Protein AF-A0A950TV71-F1 (afdb_monomer_lite)

Structure (mmCIF, N/CA/C/O backbone):
data_AF-A0A950TV71-F1
#
_entry.id   AF-A0A950TV71-F1
#
loop_
_atom_site.group_PDB
_atom_site.id
_atom_site.type_symbol
_atom_site.label_atom_id
_atom_site.label_alt_id
_atom_site.label_comp_id
_atom_site.label_asym_id
_atom_site.label_entity_id
_atom_site.label_seq_id
_atom_site.pdbx_PDB_ins_code
_atom_site.Cartn_x
_atom_site.Cartn_y
_atom_site.Cartn_z
_atom_site.occupancy
_atom_site.B_iso_or_equiv
_atom_site.auth_seq_id
_atom_site.auth_comp_id
_atom_site.auth_asym_id
_atom_site.auth_atom_id
_atom_site.pdbx_PDB_model_num
ATOM 1 N N . MET A 1 1 ? -90.155 -20.311 21.992 1.00 34.19 1 MET A N 1
ATOM 2 C CA . MET A 1 1 ? -89.342 -21.529 22.179 1.00 34.19 1 MET A CA 1
ATOM 3 C C . MET A 1 1 ? -87.885 -21.151 21.918 1.00 34.19 1 MET A C 1
ATOM 5 O O . MET A 1 1 ? -87.611 -20.737 20.806 1.00 34.19 1 MET A O 1
ATOM 9 N N . PHE A 1 2 ? -87.063 -21.194 22.983 1.00 33.09 2 PHE A N 1
ATOM 10 C CA . PHE A 1 2 ? -85.599 -20.974 23.144 1.00 33.09 2 PHE A CA 1
ATOM 11 C C . PHE A 1 2 ? -84.969 -19.694 22.545 1.00 33.09 2 PHE A C 1
ATOM 13 O O . PHE A 1 2 ? -84.910 -19.543 21.336 1.00 33.09 2 PHE A O 1
ATOM 20 N N . LEU A 1 3 ? -84.673 -18.640 23.325 1.00 32.56 3 LEU A N 1
ATOM 21 C CA . LEU A 1 3 ? -83.672 -18.403 24.402 1.00 32.56 3 LEU A CA 1
ATOM 22 C C . LEU A 1 3 ? -82.300 -17.931 23.861 1.00 32.56 3 LEU A C 1
ATOM 24 O O . LEU A 1 3 ? -81.635 -18.621 23.099 1.00 32.56 3 LEU A O 1
ATOM 28 N N . ILE A 1 4 ? -81.912 -16.735 24.316 1.00 48.44 4 ILE A N 1
ATOM 29 C CA . ILE A 1 4 ? -80.620 -16.048 24.159 1.00 48.44 4 ILE A CA 1
ATOM 30 C C . ILE A 1 4 ? -79.476 -16.904 24.726 1.00 48.44 4 ILE A C 1
ATOM 32 O O . ILE A 1 4 ? -79.616 -17.432 25.827 1.00 48.44 4 ILE A O 1
ATOM 36 N N . MET A 1 5 ? -78.306 -16.935 24.070 1.00 33.81 5 MET A N 1
ATOM 37 C CA . MET A 1 5 ? -77.047 -17.192 24.782 1.00 33.81 5 MET A CA 1
ATOM 38 C C . MET A 1 5 ? -75.841 -16.505 24.127 1.00 33.81 5 MET A C 1
ATOM 40 O O . MET A 1 5 ? -75.472 -16.759 22.984 1.00 33.81 5 MET A O 1
ATOM 44 N N . GLN A 1 6 ? -75.246 -15.609 24.907 1.00 52.09 6 GLN A N 1
ATOM 45 C CA . GLN A 1 6 ? -73.983 -14.913 24.702 1.00 52.09 6 GLN A CA 1
ATOM 46 C C . GLN A 1 6 ? -72.820 -15.919 24.814 1.00 52.09 6 GLN A C 1
ATOM 48 O O . GLN A 1 6 ? -72.758 -16.674 25.783 1.00 52.09 6 GLN A O 1
ATOM 53 N N . GLN A 1 7 ? -71.880 -15.923 23.865 1.00 48.41 7 GLN A N 1
ATOM 54 C CA . GLN A 1 7 ? -70.596 -16.625 23.999 1.00 48.41 7 GLN A CA 1
ATOM 55 C C . GLN A 1 7 ? -69.469 -15.602 23.871 1.00 48.41 7 GLN A C 1
ATOM 57 O O . GLN A 1 7 ? -69.085 -15.185 22.782 1.00 48.41 7 GLN A O 1
ATOM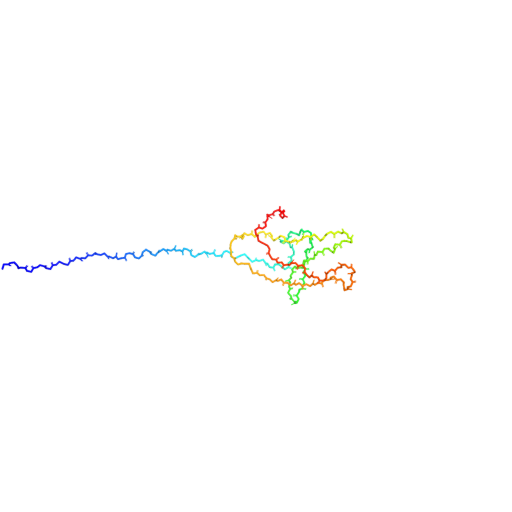 62 N N . VAL A 1 8 ? -68.974 -15.158 25.025 1.00 59.12 8 VAL A N 1
ATOM 63 C CA . VAL A 1 8 ? -67.711 -14.431 25.140 1.00 59.12 8 VAL A CA 1
ATOM 64 C C . VAL A 1 8 ? -66.611 -15.485 25.050 1.00 59.12 8 VAL A C 1
ATOM 66 O O . VAL A 1 8 ? -66.461 -16.267 25.983 1.00 59.12 8 VAL A O 1
ATOM 69 N N . SER A 1 9 ? -65.846 -15.523 23.957 1.00 54.31 9 SER A N 1
ATOM 70 C CA . SER A 1 9 ? -64.645 -16.361 23.885 1.00 54.31 9 SER A CA 1
ATOM 71 C C . SER A 1 9 ? -63.418 -15.470 23.764 1.00 54.31 9 SER A C 1
ATOM 73 O O . SER A 1 9 ? -63.192 -14.793 22.763 1.00 54.31 9 SER A O 1
ATOM 75 N N . ARG A 1 10 ? -62.689 -15.416 24.878 1.00 59.62 10 ARG A N 1
ATOM 76 C CA . ARG A 1 10 ? -61.333 -14.882 25.014 1.00 59.62 10 ARG A CA 1
ATOM 77 C C . ARG A 1 10 ? -60.371 -15.772 24.202 1.00 59.62 10 ARG A C 1
ATOM 79 O O . ARG A 1 10 ? -60.749 -16.868 23.814 1.00 59.62 10 ARG A O 1
ATOM 86 N N . TYR A 1 11 ? -59.125 -15.320 24.037 1.00 46.25 11 TYR A N 1
ATOM 87 C CA . TYR A 1 11 ? -57.988 -15.991 23.368 1.00 46.25 11 TYR A CA 1
ATOM 88 C C . TYR A 1 11 ? -57.959 -15.780 21.835 1.00 46.25 11 TYR A C 1
ATOM 90 O O . TYR A 1 11 ? -58.923 -16.057 21.145 1.00 46.25 11 TYR A O 1
ATOM 98 N N . ALA A 1 12 ? -56.897 -15.259 21.219 1.00 47.72 12 ALA A N 1
ATOM 99 C CA . ALA A 1 12 ? -55.492 -15.366 21.587 1.00 47.72 12 ALA A CA 1
ATOM 100 C C . ALA A 1 12 ? -54.724 -14.057 21.333 1.00 47.72 12 ALA A C 1
ATOM 102 O O . ALA A 1 12 ? -54.847 -13.439 20.277 1.00 47.72 12 ALA A O 1
ATOM 103 N N . LEU A 1 13 ? -53.897 -13.673 22.313 1.00 44.38 13 LEU A N 1
ATOM 104 C CA . LEU A 1 13 ? -52.766 -12.771 22.110 1.00 44.38 13 LEU A CA 1
ATOM 105 C C . LEU A 1 13 ? -51.948 -13.288 20.918 1.00 44.38 13 LEU A C 1
ATOM 107 O O . LEU A 1 13 ? -51.403 -14.391 20.975 1.00 44.38 13 LEU A O 1
ATOM 111 N N . LEU A 1 14 ? -51.841 -12.485 19.863 1.00 46.69 14 LEU A N 1
ATOM 112 C CA . LEU A 1 14 ? -50.854 -12.701 18.815 1.00 46.69 14 LEU A CA 1
ATOM 113 C C . LEU A 1 14 ? -49.482 -12.368 19.419 1.00 46.69 14 LEU A C 1
ATOM 115 O O . LEU A 1 14 ? -49.128 -11.201 19.580 1.00 46.69 14 LEU A O 1
ATOM 119 N N . ALA A 1 15 ? -48.732 -13.393 19.820 1.00 53.69 15 ALA A N 1
ATOM 120 C CA . ALA A 1 15 ? -47.329 -13.234 20.167 1.00 53.69 15 ALA A CA 1
ATOM 121 C C . ALA A 1 15 ? -46.570 -12.859 18.887 1.00 53.69 15 ALA A C 1
ATOM 123 O O . ALA A 1 15 ? -46.366 -13.692 18.004 1.00 53.69 15 ALA A O 1
ATOM 124 N N . ILE A 1 16 ? -46.195 -11.585 18.766 1.00 59.81 16 ILE A N 1
ATOM 125 C CA . ILE A 1 16 ? -45.284 -11.114 17.724 1.00 59.81 16 ILE A CA 1
ATOM 126 C C . ILE A 1 16 ? -43.921 -11.725 18.050 1.00 59.81 16 ILE A C 1
ATOM 128 O O . ILE A 1 16 ? -43.204 -11.244 18.925 1.00 59.81 16 ILE A O 1
ATOM 132 N N . LEU A 1 17 ? -43.585 -12.826 17.378 1.00 55.09 17 LEU A N 1
ATOM 133 C CA . LEU A 1 17 ? -42.243 -13.391 17.391 1.00 55.09 17 LEU A CA 1
ATOM 134 C C . LEU A 1 17 ? -41.350 -12.434 16.595 1.00 55.09 17 LEU A C 1
ATOM 136 O O . LEU A 1 17 ? -41.204 -12.557 15.381 1.00 55.09 17 LEU A O 1
ATOM 140 N N . THR A 1 18 ? -40.801 -11.425 17.269 1.00 58.59 18 THR A N 1
ATOM 141 C CA . THR A 1 18 ? -39.743 -10.591 16.705 1.00 58.59 18 THR A CA 1
ATOM 142 C C . THR A 1 18 ? -38.534 -11.485 16.479 1.00 58.59 18 THR A C 1
ATOM 144 O O . THR A 1 18 ? -37.816 -11.823 17.421 1.00 58.59 18 THR A O 1
ATOM 147 N N . TRP A 1 19 ? -38.321 -11.896 15.230 1.00 57.62 19 TRP A N 1
ATOM 148 C CA . TRP A 1 19 ? -37.037 -12.425 14.798 1.00 57.62 19 TRP A CA 1
ATOM 149 C C . TRP A 1 19 ? -36.003 -11.326 15.038 1.00 57.62 19 TRP A C 1
ATOM 151 O O . TRP A 1 19 ? -35.914 -10.357 14.286 1.00 57.62 19 TRP A O 1
ATOM 161 N N . ALA A 1 20 ? -35.249 -11.456 16.125 1.00 57.22 20 ALA A N 1
ATOM 162 C CA . ALA A 1 20 ? -34.022 -10.713 16.315 1.00 57.22 20 ALA A CA 1
ATOM 163 C C . ALA A 1 20 ? -33.020 -11.231 15.275 1.00 57.22 20 ALA A C 1
ATOM 165 O O . ALA A 1 20 ? -32.195 -12.095 15.562 1.00 57.22 20 ALA A O 1
ATOM 166 N N . PHE A 1 21 ? -33.126 -10.746 14.036 1.00 62.22 21 PHE A N 1
ATOM 167 C CA . PHE A 1 21 ? -31.993 -10.761 13.125 1.00 62.22 21 PHE A CA 1
ATOM 168 C C . PHE A 1 21 ? -30.930 -9.887 13.785 1.00 62.22 21 PHE A C 1
ATOM 170 O O . PHE A 1 21 ? -31.035 -8.661 13.777 1.00 62.22 21 PHE A O 1
ATOM 177 N N . GLY A 1 22 ? -29.959 -10.525 14.441 1.00 58.91 22 GLY A N 1
ATOM 178 C CA . GLY A 1 22 ? -28.771 -9.840 14.923 1.00 58.91 22 GLY A CA 1
ATOM 179 C C . GLY A 1 22 ? -28.152 -9.114 13.738 1.00 58.91 22 GLY A C 1
ATOM 180 O O . GLY A 1 22 ? -27.753 -9.753 12.765 1.00 58.91 22 GLY A O 1
ATOM 181 N N . LEU A 1 23 ? -28.149 -7.782 13.786 1.00 63.50 23 LEU A N 1
ATOM 182 C CA . LEU A 1 23 ? -27.430 -6.982 12.805 1.00 63.50 23 LEU A CA 1
ATOM 183 C C . LEU A 1 23 ? -25.971 -7.454 12.824 1.00 63.50 23 LEU A C 1
ATOM 185 O O . LEU A 1 23 ? -25.414 -7.592 13.918 1.00 63.50 23 LEU A O 1
ATOM 189 N N . PRO A 1 24 ? -25.349 -7.724 11.665 1.00 63.00 24 PRO A N 1
ATOM 190 C CA . PRO A 1 24 ? -23.938 -8.056 11.641 1.00 63.00 24 PRO A CA 1
ATOM 191 C C . PRO A 1 24 ? -23.168 -6.879 12.244 1.00 63.00 24 PRO A C 1
ATOM 193 O O . PRO A 1 24 ? -23.152 -5.778 11.697 1.00 63.00 24 PRO A O 1
ATOM 196 N N . THR A 1 25 ? -22.549 -7.095 13.402 1.00 64.12 25 THR A N 1
ATOM 197 C CA . THR A 1 25 ? -21.534 -6.191 13.937 1.00 64.12 25 THR A CA 1
ATOM 198 C C . THR A 1 25 ? -20.328 -6.273 13.015 1.00 64.12 25 THR A C 1
ATOM 200 O O . THR A 1 25 ? -19.579 -7.248 13.060 1.00 64.12 25 THR A O 1
ATOM 203 N N . ALA A 1 26 ? -20.167 -5.272 12.150 1.00 68.06 26 ALA A N 1
ATOM 204 C CA . ALA A 1 26 ? -18.967 -5.121 11.345 1.00 68.06 26 ALA A CA 1
ATOM 205 C C . ALA A 1 26 ? -17.774 -4.886 12.283 1.00 68.06 26 ALA A C 1
ATOM 207 O O . ALA A 1 26 ? -17.747 -3.907 13.030 1.00 68.06 26 ALA A O 1
ATOM 208 N N . ASN A 1 27 ? -16.806 -5.802 12.272 1.00 81.00 27 ASN A N 1
ATOM 209 C CA . ASN A 1 27 ? -15.542 -5.613 12.971 1.00 81.00 27 ASN A CA 1
ATOM 210 C C . ASN A 1 27 ? -14.656 -4.722 12.091 1.00 81.00 27 ASN A C 1
ATOM 212 O O . ASN A 1 27 ? -14.140 -5.170 11.069 1.00 81.00 27 ASN A O 1
ATOM 216 N N . ALA A 1 28 ? -14.566 -3.436 12.432 1.00 87.38 28 ALA A N 1
ATOM 217 C CA . ALA A 1 28 ? -13.749 -2.490 11.687 1.00 87.38 28 ALA A CA 1
ATOM 218 C C . ALA A 1 28 ? -12.279 -2.641 12.099 1.00 87.38 28 ALA A C 1
ATOM 220 O O . ALA A 1 28 ? -11.920 -2.383 13.248 1.00 87.38 28 ALA A O 1
ATOM 221 N N . GLN A 1 29 ? -11.431 -3.040 11.151 1.00 93.31 29 GLN A N 1
ATOM 222 C CA . GLN A 1 29 ? -9.981 -3.015 11.309 1.00 93.31 29 GLN A CA 1
ATOM 223 C C . GLN A 1 29 ? -9.414 -1.790 10.591 1.00 93.31 29 GLN A C 1
ATOM 225 O O . GLN A 1 29 ? -9.604 -1.631 9.385 1.00 93.31 29 GLN A O 1
ATOM 230 N N . THR A 1 30 ? -8.702 -0.943 11.332 1.00 94.38 30 THR A N 1
ATOM 231 C CA . THR A 1 30 ? -8.038 0.249 10.792 1.00 94.38 30 THR A CA 1
ATOM 232 C C . THR A 1 30 ? -6.532 0.039 10.789 1.00 94.38 30 THR A C 1
ATOM 234 O O . THR A 1 30 ? -5.963 -0.412 11.782 1.00 94.38 30 THR A O 1
ATOM 237 N N . PHE A 1 31 ? -5.892 0.404 9.682 1.00 94.31 31 PHE A N 1
ATOM 238 C CA . PHE A 1 31 ? -4.446 0.340 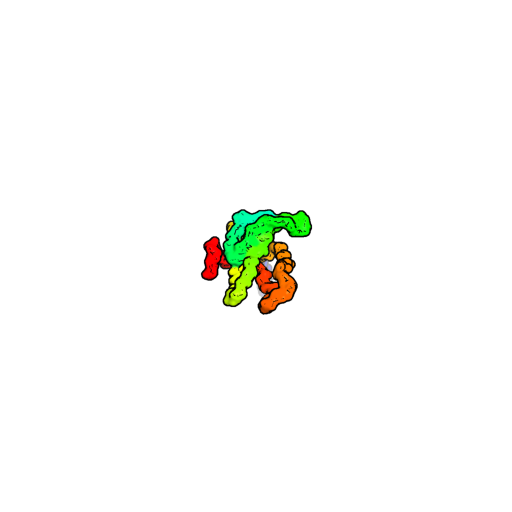9.508 1.00 94.31 31 PHE A CA 1
ATOM 239 C C . PHE A 1 31 ? -3.939 1.729 9.125 1.00 94.31 31 PHE A C 1
ATOM 241 O O . PHE A 1 31 ? -4.387 2.291 8.127 1.00 94.31 31 PHE A O 1
ATOM 248 N N . ASP A 1 32 ? -3.001 2.277 9.897 1.00 92.94 32 ASP A N 1
ATOM 249 C CA . ASP A 1 32 ? -2.547 3.662 9.715 1.00 92.94 32 ASP A CA 1
ATOM 250 C C . ASP A 1 32 ? -1.765 3.879 8.410 1.00 92.94 32 ASP A C 1
ATOM 252 O O . ASP A 1 32 ? -1.726 4.996 7.897 1.00 92.94 32 ASP A O 1
ATOM 256 N N . LEU A 1 33 ? -1.111 2.831 7.883 1.00 94.69 33 LEU A N 1
ATOM 257 C CA . LEU A 1 33 ? -0.280 2.864 6.664 1.00 94.69 33 LEU A CA 1
ATOM 258 C C . LEU A 1 33 ? 0.690 4.065 6.613 1.00 94.69 33 LEU A C 1
ATOM 260 O O . LEU A 1 33 ? 0.987 4.615 5.550 1.00 94.69 33 LEU A O 1
ATOM 264 N N . SER A 1 34 ? 1.191 4.473 7.781 1.00 95.12 34 SER A N 1
ATOM 265 C CA . SER A 1 34 ? 2.138 5.582 7.918 1.00 95.12 34 SER A CA 1
ATOM 266 C C . SER A 1 34 ? 3.596 5.151 7.706 1.00 95.12 34 SER A C 1
ATOM 268 O O . SER A 1 34 ? 4.462 5.985 7.435 1.00 95.12 34 SER A O 1
ATOM 270 N N . ASP A 1 35 ? 3.848 3.841 7.770 1.00 95.25 35 ASP A N 1
ATOM 271 C CA . ASP A 1 35 ? 5.107 3.173 7.467 1.00 95.25 35 ASP A CA 1
ATOM 272 C C . ASP A 1 35 ? 4.852 1.777 6.861 1.00 95.25 35 ASP A C 1
ATOM 274 O O . ASP A 1 35 ? 3.711 1.337 6.723 1.00 95.25 35 ASP A O 1
ATOM 278 N N . ALA A 1 36 ? 5.919 1.096 6.436 1.00 95.75 36 ALA A N 1
ATOM 279 C CA . ALA A 1 36 ? 5.830 -0.156 5.683 1.00 95.75 36 ALA A CA 1
ATOM 280 C C . ALA A 1 36 ? 5.908 -1.434 6.546 1.00 95.75 36 ALA A C 1
ATOM 282 O O . ALA A 1 36 ? 5.995 -2.526 5.988 1.00 95.75 36 ALA A O 1
ATOM 283 N N . THR A 1 37 ? 5.901 -1.337 7.879 1.00 94.94 37 THR A N 1
ATOM 284 C CA . THR A 1 37 ? 6.193 -2.468 8.786 1.00 94.94 37 THR A CA 1
ATOM 285 C C . THR A 1 37 ? 5.160 -3.593 8.694 1.00 94.94 37 THR A C 1
ATOM 287 O O . THR A 1 37 ? 5.499 -4.777 8.818 1.00 94.94 37 THR A O 1
ATOM 290 N N . ASP A 1 38 ? 3.904 -3.244 8.421 1.00 94.31 38 ASP A N 1
ATOM 291 C CA . ASP A 1 38 ? 2.803 -4.206 8.315 1.00 94.31 38 ASP A CA 1
ATOM 292 C C . ASP A 1 38 ? 2.636 -4.800 6.916 1.00 94.31 38 ASP A C 1
ATOM 294 O O . ASP A 1 38 ? 1.786 -5.667 6.705 1.00 94.31 38 ASP A O 1
ATOM 298 N N . LEU A 1 39 ? 3.488 -4.397 5.971 1.00 96.12 39 LEU A N 1
ATOM 299 C CA . LEU A 1 39 ? 3.422 -4.826 4.584 1.00 96.12 39 LEU A CA 1
ATOM 300 C C . LEU A 1 39 ? 4.491 -5.871 4.261 1.00 96.12 39 LEU A C 1
ATOM 302 O O . LEU A 1 39 ? 5.659 -5.738 4.620 1.00 96.12 39 LEU A O 1
ATOM 306 N N . VAL A 1 40 ? 4.093 -6.897 3.512 1.00 95.81 40 VAL A N 1
ATOM 307 C CA . VAL A 1 40 ? 5.001 -7.876 2.907 1.00 95.81 40 VAL A CA 1
ATOM 308 C C . VAL A 1 40 ? 5.040 -7.622 1.398 1.00 95.81 40 VAL A C 1
ATOM 310 O O . VAL A 1 40 ? 4.076 -7.945 0.699 1.00 95.81 40 VAL A O 1
ATOM 313 N N . PRO A 1 41 ? 6.107 -6.998 0.873 1.00 95.00 41 PRO A N 1
ATOM 314 C CA . PRO A 1 41 ? 6.194 -6.667 -0.542 1.00 95.00 41 PRO A CA 1
ATOM 315 C C . PRO A 1 41 ? 6.540 -7.893 -1.402 1.00 95.00 41 PRO A C 1
ATOM 317 O O . PRO A 1 41 ? 7.475 -8.634 -1.105 1.00 95.00 41 PRO A O 1
ATOM 320 N N . VAL A 1 42 ? 5.834 -8.057 -2.523 1.00 93.56 42 VAL A N 1
ATOM 321 C CA . VAL A 1 42 ? 6.094 -9.070 -3.556 1.00 93.56 42 VAL A CA 1
ATOM 322 C C . VAL A 1 42 ? 6.277 -8.372 -4.901 1.00 93.56 42 VAL A C 1
ATOM 324 O O . VAL A 1 42 ? 5.352 -7.747 -5.415 1.00 93.56 42 VAL A O 1
ATOM 327 N N . ASN A 1 43 ? 7.478 -8.472 -5.483 1.00 91.56 43 ASN A N 1
ATOM 328 C CA . ASN A 1 43 ? 7.882 -7.779 -6.724 1.00 91.56 43 ASN A CA 1
ATOM 329 C C . ASN A 1 43 ? 7.705 -6.243 -6.698 1.00 91.56 43 ASN A C 1
ATOM 331 O O . ASN A 1 43 ? 7.660 -5.603 -7.748 1.00 91.56 43 ASN A O 1
ATOM 335 N N . VAL A 1 44 ? 7.621 -5.649 -5.506 1.00 93.12 44 VAL A N 1
ATOM 336 C CA . VAL A 1 44 ? 7.535 -4.202 -5.276 1.00 93.12 44 VAL A CA 1
ATOM 337 C C . VAL A 1 44 ? 8.475 -3.797 -4.144 1.00 93.12 44 VAL A C 1
ATOM 339 O O . VAL A 1 44 ? 8.993 -4.640 -3.415 1.00 93.12 44 VAL A O 1
ATOM 342 N N . LYS A 1 45 ? 8.682 -2.496 -3.975 1.00 94.69 45 LYS A N 1
ATOM 343 C CA . LYS A 1 45 ? 9.337 -1.884 -2.818 1.00 94.69 45 LYS A CA 1
ATOM 344 C C . LYS A 1 45 ? 8.303 -1.053 -2.075 1.00 94.69 45 LYS A C 1
ATOM 346 O O . LYS A 1 45 ? 7.576 -0.292 -2.711 1.00 94.69 45 LYS A O 1
ATOM 351 N N . ALA A 1 46 ? 8.264 -1.197 -0.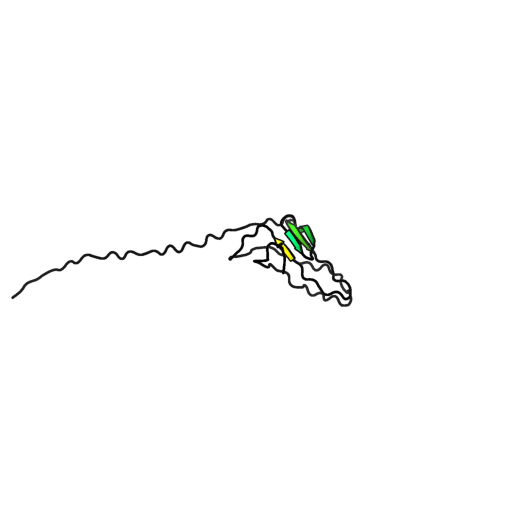754 1.00 96.56 46 ALA A N 1
ATOM 352 C CA . ALA A 1 46 ? 7.400 -0.436 0.137 1.00 96.56 46 ALA A CA 1
ATOM 353 C C . ALA A 1 46 ? 8.264 0.389 1.094 1.00 96.56 46 ALA A C 1
ATOM 355 O O . ALA A 1 46 ? 9.130 -0.158 1.775 1.00 96.56 46 ALA A O 1
ATOM 356 N N . THR A 1 47 ? 8.051 1.702 1.133 1.00 97.00 47 THR A N 1
ATOM 357 C CA . THR A 1 47 ? 8.814 2.619 1.992 1.00 97.00 47 THR A CA 1
ATOM 358 C C . THR A 1 47 ? 7.902 3.679 2.589 1.00 97.00 47 THR A C 1
ATOM 360 O O . THR A 1 47 ? 7.008 4.166 1.898 1.00 97.00 47 THR A O 1
ATOM 363 N N . ALA A 1 48 ? 8.154 4.083 3.835 1.00 97.31 48 ALA A N 1
ATOM 364 C CA . ALA A 1 48 ? 7.487 5.240 4.429 1.00 97.31 48 ALA A CA 1
ATOM 365 C C . ALA A 1 48 ? 7.784 6.508 3.609 1.00 97.31 48 ALA A C 1
ATOM 367 O O . ALA A 1 48 ? 8.913 6.723 3.164 1.00 97.31 48 ALA A O 1
ATO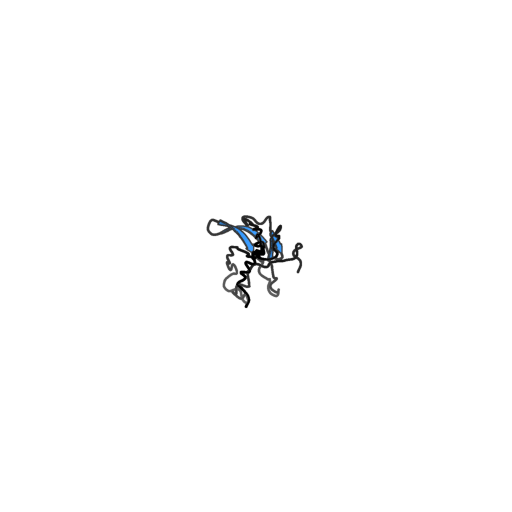M 368 N N . ALA A 1 49 ? 6.767 7.334 3.397 1.00 95.94 49 ALA A N 1
ATOM 369 C CA . ALA A 1 49 ? 6.845 8.559 2.620 1.00 95.94 49 ALA A CA 1
ATOM 370 C C . ALA A 1 49 ? 5.843 9.599 3.134 1.00 95.94 49 ALA A C 1
ATOM 372 O O . ALA A 1 49 ? 4.955 9.309 3.936 1.00 95.94 49 ALA A O 1
ATOM 373 N N . GLU A 1 50 ? 5.969 10.821 2.627 1.00 96.06 50 GLU A N 1
ATOM 374 C CA . GLU A 1 50 ? 4.986 11.878 2.828 1.00 96.06 50 GLU A CA 1
ATOM 375 C C . GLU A 1 50 ? 4.357 12.246 1.481 1.00 96.06 50 GLU A C 1
ATOM 377 O O . GLU A 1 50 ? 5.053 12.523 0.501 1.00 96.06 50 GLU A O 1
ATOM 382 N N . TYR A 1 51 ? 3.028 12.240 1.418 1.00 94.06 51 TYR A N 1
ATOM 383 C CA . TYR A 1 51 ? 2.265 12.606 0.234 1.00 94.06 51 TYR A CA 1
ATOM 384 C C . TYR A 1 51 ? 1.261 13.702 0.584 1.00 94.06 51 TYR A C 1
ATOM 386 O O . TYR A 1 51 ? 0.336 13.494 1.366 1.00 94.06 51 TYR A O 1
ATOM 394 N N . LYS A 1 52 ? 1.448 14.891 -0.007 1.00 94.31 52 LYS A N 1
ATOM 395 C CA . LYS A 1 52 ? 0.612 16.083 0.232 1.00 94.31 52 LYS A CA 1
ATOM 396 C C . LYS A 1 52 ? 0.429 16.414 1.728 1.00 94.31 52 LYS A C 1
ATOM 398 O O . LYS A 1 52 ? -0.679 16.719 2.155 1.00 94.31 52 LYS A O 1
ATOM 403 N N . GLY A 1 53 ? 1.501 16.342 2.520 1.00 95.69 53 GLY A N 1
ATOM 404 C CA . GLY A 1 53 ? 1.452 16.660 3.953 1.00 95.69 53 GLY A CA 1
ATOM 405 C C . GLY A 1 53 ? 0.971 15.519 4.856 1.00 95.69 53 GLY A C 1
ATOM 406 O O . GLY A 1 53 ? 0.799 15.728 6.054 1.00 95.69 53 GLY A O 1
ATOM 407 N N . ARG A 1 54 ? 0.703 14.325 4.307 1.00 95.06 54 ARG A N 1
ATOM 408 C CA . ARG A 1 54 ? 0.241 13.149 5.061 1.00 95.06 54 ARG A CA 1
ATOM 409 C C . ARG A 1 54 ? 1.263 12.025 4.980 1.00 95.06 54 ARG A C 1
ATOM 411 O O . ARG A 1 54 ? 1.813 11.774 3.908 1.00 95.06 54 ARG A O 1
ATOM 418 N N . LYS A 1 55 ? 1.494 11.331 6.096 1.00 96.94 55 LYS A N 1
ATOM 419 C CA . LYS A 1 55 ? 2.291 10.097 6.103 1.00 96.94 55 LYS A CA 1
ATOM 420 C C . LYS A 1 55 ? 1.578 9.023 5.282 1.00 96.94 55 LYS A C 1
ATOM 422 O O . LYS A 1 55 ? 0.358 8.915 5.355 1.00 96.94 55 LYS A O 1
ATOM 427 N N . ALA A 1 56 ? 2.337 8.267 4.502 1.00 96.56 56 ALA A N 1
ATOM 428 C CA . ALA A 1 56 ? 1.829 7.217 3.632 1.00 96.56 56 ALA A CA 1
ATOM 429 C C . ALA A 1 56 ? 2.920 6.179 3.344 1.00 96.56 56 ALA A C 1
ATOM 431 O O . ALA A 1 56 ? 4.110 6.429 3.551 1.00 96.56 56 ALA A O 1
ATOM 432 N N . VAL A 1 57 ? 2.534 5.047 2.758 1.00 97.12 57 VAL A N 1
ATOM 433 C CA . VAL A 1 57 ? 3.483 4.119 2.138 1.00 97.12 57 VAL A CA 1
ATOM 434 C C . VAL A 1 57 ? 3.594 4.396 0.643 1.00 97.12 57 VAL A C 1
ATOM 436 O O . VAL A 1 57 ? 2.610 4.366 -0.094 1.00 97.12 57 VAL A O 1
ATOM 439 N N . LEU A 1 58 ? 4.821 4.609 0.173 1.00 95.50 58 LEU A N 1
ATOM 440 C CA . LEU A 1 58 ? 5.148 4.623 -1.245 1.00 95.50 58 LEU A CA 1
ATOM 441 C C . LEU A 1 58 ? 5.422 3.194 -1.724 1.00 95.50 58 LEU A C 1
ATOM 443 O O . LEU A 1 58 ? 6.372 2.554 -1.270 1.00 95.50 58 LEU A O 1
ATOM 447 N N . ILE A 1 59 ? 4.614 2.730 -2.678 1.00 94.12 59 ILE A N 1
ATOM 448 C CA . ILE A 1 59 ? 4.826 1.471 -3.396 1.00 94.12 59 ILE A CA 1
ATOM 449 C C . ILE A 1 59 ? 5.429 1.770 -4.768 1.00 94.12 59 ILE A C 1
ATOM 451 O O . ILE A 1 59 ? 4.885 2.562 -5.537 1.00 94.12 59 ILE A O 1
ATOM 455 N N . THR A 1 60 ? 6.552 1.127 -5.087 1.00 91.50 60 THR A N 1
ATOM 456 C CA . THR A 1 60 ? 7.195 1.223 -6.407 1.00 91.50 60 THR A CA 1
ATOM 457 C C . THR A 1 60 ? 7.529 -0.156 -6.953 1.00 91.50 60 THR A C 1
ATOM 459 O O . THR A 1 60 ? 7.839 -1.072 -6.197 1.00 91.50 60 THR A O 1
ATOM 462 N N . SER A 1 61 ? 7.477 -0.311 -8.272 1.00 84.94 61 SER A N 1
ATOM 463 C CA . SER A 1 61 ? 7.990 -1.484 -8.976 1.00 84.94 61 SER A CA 1
ATOM 464 C C . SER A 1 61 ? 9.206 -1.093 -9.805 1.00 84.94 61 SER A C 1
ATOM 466 O O . SER A 1 61 ? 9.336 0.049 -10.258 1.00 84.94 61 SER A O 1
ATOM 468 N N . ASP A 1 62 ? 10.115 -2.043 -9.991 1.00 77.94 62 ASP A N 1
ATOM 469 C CA . ASP A 1 62 ? 11.230 -1.844 -10.904 1.00 77.94 62 ASP A CA 1
ATOM 470 C C . ASP A 1 62 ? 10.712 -1.853 -12.349 1.00 77.94 62 ASP A C 1
ATOM 472 O O . ASP A 1 62 ? 9.835 -2.640 -12.716 1.00 77.94 62 ASP A O 1
ATOM 476 N N . ALA A 1 63 ? 11.257 -0.965 -13.182 1.00 72.00 63 ALA A N 1
ATOM 477 C CA . ALA A 1 63 ? 10.960 -0.989 -14.606 1.00 72.00 63 ALA A CA 1
ATOM 478 C C . ALA A 1 63 ? 11.465 -2.315 -15.206 1.00 72.00 63 ALA A C 1
ATOM 480 O O . ALA A 1 63 ? 12.599 -2.713 -14.910 1.00 72.00 63 ALA A O 1
ATOM 481 N N . PRO A 1 64 ? 10.672 -2.996 -16.052 1.00 68.19 64 PRO A N 1
ATOM 482 C CA . PRO A 1 64 ? 11.151 -4.192 -16.728 1.00 68.19 64 PRO A CA 1
ATOM 483 C C . PRO A 1 64 ? 12.356 -3.842 -17.604 1.00 68.19 64 PRO A C 1
ATOM 485 O O . PRO A 1 64 ? 12.402 -2.786 -18.244 1.00 68.19 64 PRO A O 1
ATOM 488 N N . LYS A 1 65 ? 13.344 -4.738 -17.632 1.00 73.56 65 LYS A N 1
ATOM 489 C CA . LYS A 1 65 ? 14.474 -4.621 -18.557 1.00 73.56 65 LYS A CA 1
ATOM 490 C C . LYS A 1 65 ? 14.005 -4.902 -19.984 1.00 73.56 65 LYS A C 1
ATOM 492 O O . LYS A 1 65 ? 12.985 -5.554 -20.203 1.00 73.56 65 LYS A O 1
ATOM 497 N N . LEU A 1 66 ? 14.763 -4.418 -20.966 1.00 71.56 66 LEU A N 1
ATOM 498 C CA . LEU A 1 66 ? 14.463 -4.655 -22.376 1.00 71.56 66 LEU A CA 1
ATOM 499 C C . LEU A 1 66 ? 14.388 -6.167 -22.656 1.00 71.56 66 LEU A C 1
ATOM 501 O O . LEU A 1 66 ? 15.364 -6.880 -22.444 1.00 71.56 66 LEU A O 1
ATOM 505 N N . GLY A 1 67 ? 13.229 -6.637 -23.124 1.00 71.06 67 GLY A N 1
ATOM 506 C CA . GLY A 1 67 ? 12.971 -8.055 -23.401 1.00 71.06 67 GLY A CA 1
ATOM 507 C C . GLY A 1 67 ? 12.374 -8.855 -22.236 1.00 71.06 67 GLY A C 1
ATOM 508 O O . GLY A 1 67 ? 12.021 -10.014 -22.437 1.00 71.06 67 GLY A O 1
ATOM 509 N N . GLU A 1 68 ? 12.206 -8.264 -21.049 1.00 75.06 68 GLU A N 1
ATOM 510 C CA . GLU A 1 68 ? 11.499 -8.893 -19.928 1.00 75.06 68 GLU A CA 1
ATOM 511 C C . GLU A 1 68 ? 10.014 -8.502 -19.912 1.00 75.06 68 GLU A C 1
ATOM 513 O O . GLU A 1 68 ? 9.642 -7.356 -20.176 1.00 75.06 68 GLU A O 1
ATOM 518 N N . ALA A 1 69 ? 9.149 -9.461 -19.573 1.00 71.12 69 ALA A N 1
ATOM 519 C CA . ALA A 1 69 ? 7.739 -9.184 -19.329 1.00 71.12 69 ALA A CA 1
ATOM 520 C C . ALA A 1 69 ? 7.557 -8.390 -18.025 1.00 71.12 69 ALA A C 1
ATOM 522 O O . ALA A 1 69 ? 8.315 -8.553 -17.065 1.00 71.12 69 ALA A O 1
ATOM 523 N N . PHE A 1 70 ? 6.510 -7.564 -17.973 1.00 72.56 70 PHE A N 1
ATOM 524 C CA . PHE A 1 70 ? 6.083 -6.933 -16.727 1.00 72.56 70 PHE A CA 1
ATOM 525 C C . PHE A 1 70 ? 5.723 -8.014 -15.704 1.00 72.56 70 PHE A C 1
ATOM 527 O O . PHE A 1 70 ? 5.003 -8.962 -16.017 1.00 72.56 70 PHE A O 1
ATOM 534 N N . LYS A 1 71 ? 6.239 -7.872 -14.483 1.00 79.75 71 LYS A N 1
ATOM 535 C CA . LYS A 1 71 ? 5.869 -8.729 -13.357 1.00 79.75 71 LYS A CA 1
ATOM 536 C C . LYS A 1 71 ? 4.806 -8.020 -12.540 1.00 79.75 71 LYS A C 1
ATOM 538 O O . LYS A 1 71 ? 5.031 -6.898 -12.092 1.00 79.75 71 LYS A O 1
ATOM 543 N N . ASP A 1 72 ? 3.696 -8.704 -12.298 1.00 85.00 72 ASP A N 1
ATOM 544 C CA . ASP A 1 72 ? 2.712 -8.230 -11.333 1.00 85.00 72 ASP A CA 1
ATOM 545 C C . ASP A 1 72 ? 3.333 -8.210 -9.936 1.00 85.00 72 ASP A C 1
ATOM 547 O O . ASP A 1 72 ? 4.076 -9.126 -9.544 1.00 85.00 72 ASP A O 1
ATOM 551 N N . GLY A 1 73 ? 2.998 -7.170 -9.183 1.00 90.06 73 GLY A N 1
ATOM 552 C CA . GLY A 1 73 ? 3.492 -6.954 -7.837 1.00 90.06 73 GLY A CA 1
ATOM 553 C C . GLY A 1 73 ? 2.408 -6.393 -6.931 1.00 90.06 73 GLY A C 1
ATOM 554 O O . GLY A 1 73 ? 1.494 -5.705 -7.383 1.00 90.06 73 GLY A O 1
ATOM 555 N N . PHE A 1 74 ? 2.507 -6.721 -5.651 1.00 93.94 74 PHE A N 1
ATOM 556 C CA . PHE A 1 74 ? 1.576 -6.288 -4.616 1.00 93.94 74 PHE A CA 1
ATOM 557 C C . PHE A 1 74 ? 2.290 -6.231 -3.265 1.00 93.94 74 PHE A C 1
ATOM 559 O O . PHE A 1 74 ? 3.368 -6.798 -3.094 1.00 93.94 74 PHE A O 1
ATOM 566 N N . ALA A 1 75 ? 1.684 -5.550 -2.298 1.00 95.81 75 ALA A N 1
ATOM 567 C CA . ALA A 1 75 ? 2.116 -5.573 -0.907 1.00 95.81 75 ALA A CA 1
ATOM 568 C C . ALA A 1 75 ? 0.991 -6.178 -0.063 1.00 95.81 75 ALA A C 1
ATOM 570 O O . ALA A 1 75 ? -0.121 -5.652 -0.054 1.00 95.81 75 ALA A O 1
ATOM 571 N N . LEU A 1 76 ? 1.262 -7.302 0.600 1.00 96.00 76 LEU A N 1
ATOM 572 C CA . LEU A 1 76 ? 0.294 -7.959 1.473 1.00 96.00 76 LEU A CA 1
ATOM 573 C C . LEU A 1 76 ? 0.250 -7.239 2.821 1.00 96.00 76 LEU A C 1
ATOM 575 O O . LEU A 1 76 ? 1.281 -7.117 3.478 1.00 96.00 76 LEU A O 1
ATOM 579 N N . LEU A 1 77 ? -0.935 -6.809 3.242 1.00 95.81 77 LEU A N 1
ATOM 580 C CA . LEU A 1 77 ? -1.168 -6.255 4.573 1.00 95.81 77 LEU A CA 1
ATOM 581 C C . LEU A 1 77 ? -1.381 -7.387 5.585 1.00 95.81 77 LEU A C 1
ATOM 583 O O . LEU A 1 77 ? -2.260 -8.230 5.406 1.00 95.81 77 LEU A O 1
ATOM 587 N N . LYS A 1 78 ? -0.552 -7.428 6.631 1.00 94.06 78 LYS A N 1
ATOM 588 C CA . LYS A 1 78 ? -0.631 -8.434 7.701 1.00 94.06 78 LYS A CA 1
ATOM 589 C C . LYS A 1 78 ? -1.746 -8.108 8.696 1.00 94.06 78 LYS A C 1
ATOM 591 O O . LYS A 1 78 ? -2.155 -6.963 8.834 1.00 94.06 78 LYS A O 1
ATOM 596 N N . GLY A 1 79 ? -2.192 -9.124 9.436 1.00 91.81 79 GLY A N 1
ATOM 597 C CA . GLY A 1 79 ? -3.156 -8.951 10.533 1.00 91.81 79 GLY A CA 1
ATOM 598 C C . GLY A 1 79 ? -4.590 -8.655 10.084 1.00 91.81 79 GLY A C 1
ATOM 599 O O . GLY A 1 79 ? -5.431 -8.332 10.919 1.00 91.81 79 GLY A O 1
ATOM 600 N N . VAL A 1 80 ? -4.870 -8.776 8.783 1.00 92.88 80 VAL A N 1
ATOM 601 C CA . VAL A 1 80 ? -6.207 -8.592 8.220 1.00 92.88 80 VAL A CA 1
ATOM 602 C C . VAL A 1 80 ? -7.054 -9.833 8.489 1.00 92.88 80 VAL A C 1
ATOM 604 O O . VAL A 1 80 ? -6.717 -10.931 8.048 1.00 92.88 80 VAL A O 1
ATOM 607 N N . ASP A 1 81 ? -8.176 -9.634 9.168 1.00 91.12 81 ASP A N 1
ATOM 608 C CA . ASP A 1 81 ? -9.253 -10.604 9.349 1.00 91.12 81 ASP A CA 1
ATOM 609 C C . ASP A 1 81 ? -10.504 -10.067 8.642 1.00 91.12 81 ASP A C 1
ATOM 611 O O . ASP A 1 81 ? -11.423 -9.518 9.248 1.00 91.12 81 ASP A O 1
ATOM 615 N N . PHE A 1 82 ? -10.483 -10.142 7.308 1.00 90.94 82 PHE A N 1
ATOM 616 C CA . PHE A 1 82 ? -11.559 -9.658 6.448 1.00 90.94 82 PHE A CA 1
ATOM 617 C C . PHE A 1 82 ? -12.207 -10.824 5.705 1.00 90.94 82 PHE A C 1
ATOM 619 O O . PHE A 1 82 ? -11.584 -11.457 4.847 1.00 90.94 82 PHE A O 1
ATOM 626 N N . GLN A 1 83 ? -13.483 -11.065 6.001 1.00 88.88 83 GLN A N 1
ATOM 627 C CA . GLN A 1 83 ? -14.330 -11.958 5.216 1.00 88.88 83 GLN A CA 1
ATOM 628 C C . GLN A 1 83 ? -15.184 -11.130 4.263 1.00 88.88 83 GLN A C 1
ATOM 630 O O . GLN A 1 83 ? -14.901 -11.107 3.066 1.00 88.88 83 GLN A O 1
ATOM 635 N N . ASP A 1 84 ? -16.178 -10.417 4.781 1.00 89.62 84 ASP A N 1
ATOM 636 C CA . ASP A 1 84 ? -17.145 -9.640 4.009 1.00 89.62 84 ASP A CA 1
ATOM 637 C C . ASP A 1 84 ? -17.270 -8.224 4.582 1.00 89.62 84 ASP A C 1
ATOM 639 O O . ASP A 1 84 ? -17.122 -8.019 5.787 1.00 89.62 84 ASP A O 1
ATOM 643 N N . GLY A 1 85 ? -17.574 -7.249 3.723 1.00 90.25 85 GLY A N 1
ATOM 644 C CA . GLY A 1 85 ? -17.811 -5.868 4.138 1.00 90.25 85 GLY A CA 1
ATOM 645 C C . GLY A 1 85 ? -17.244 -4.835 3.171 1.00 90.25 85 GLY A C 1
ATOM 646 O O . GLY A 1 85 ? -17.053 -5.103 1.983 1.00 90.25 85 GLY A O 1
ATOM 647 N N . THR A 1 86 ? -16.979 -3.646 3.704 1.00 93.25 86 THR A N 1
ATOM 648 C CA . THR A 1 86 ? -16.444 -2.506 2.955 1.00 93.25 86 THR A CA 1
ATOM 649 C C . THR A 1 86 ? -14.960 -2.347 3.248 1.00 93.25 86 THR A C 1
ATOM 651 O O . THR A 1 86 ? -14.553 -2.356 4.407 1.00 93.25 86 THR A O 1
ATOM 654 N N . ILE A 1 87 ? -14.162 -2.167 2.196 1.00 94.56 87 ILE A N 1
ATOM 655 C CA . ILE A 1 87 ? -12.767 -1.749 2.313 1.00 94.56 87 ILE A CA 1
ATOM 656 C C . ILE A 1 87 ? -12.692 -0.281 1.916 1.00 94.56 87 ILE A C 1
ATOM 658 O O . ILE A 1 87 ? -13.045 0.081 0.793 1.00 94.56 87 ILE A O 1
ATOM 662 N N . GLU A 1 88 ? -12.213 0.549 2.834 1.00 93.88 88 GLU A N 1
ATOM 663 C CA . GLU A 1 88 ? -11.995 1.973 2.613 1.00 93.88 88 GLU A CA 1
ATOM 664 C C . GLU A 1 88 ? -10.496 2.255 2.621 1.00 93.88 88 GLU A C 1
ATOM 666 O O . GLU A 1 88 ? -9.747 1.726 3.442 1.00 93.88 88 GLU A O 1
ATOM 671 N N . GLY A 1 89 ? -10.038 3.073 1.681 1.00 93.12 89 GLY A N 1
ATOM 672 C CA . GLY A 1 89 ? -8.629 3.407 1.578 1.00 93.12 89 GLY A CA 1
ATOM 673 C C . GLY A 1 89 ? -8.382 4.506 0.564 1.00 93.12 89 GLY A C 1
ATOM 674 O O . GLY A 1 89 ? -9.151 4.705 -0.378 1.00 93.12 89 GLY A O 1
ATOM 675 N N . GLU A 1 90 ? -7.282 5.220 0.757 1.00 93.56 90 GLU A N 1
ATOM 676 C CA . GLU A 1 90 ? -6.838 6.257 -0.160 1.00 93.56 90 GLU A CA 1
ATOM 677 C C . GLU A 1 90 ? -5.666 5.751 -0.998 1.00 93.56 90 GLU A C 1
ATOM 679 O O . GLU A 1 90 ? -4.634 5.340 -0.470 1.00 93.56 90 GLU A O 1
ATOM 684 N N . ILE A 1 91 ? -5.810 5.812 -2.322 1.00 93.44 91 ILE A N 1
ATOM 685 C CA . ILE A 1 91 ? -4.770 5.397 -3.265 1.00 93.44 91 ILE A CA 1
ATOM 686 C C . ILE A 1 91 ? -4.459 6.562 -4.196 1.00 93.44 91 ILE A C 1
ATOM 688 O O . ILE A 1 91 ? -5.349 7.139 -4.820 1.00 93.44 91 ILE A O 1
ATOM 692 N N . ALA A 1 92 ? -3.174 6.886 -4.316 1.00 92.25 92 ALA A N 1
ATOM 693 C CA . ALA A 1 92 ? -2.672 7.861 -5.270 1.00 92.25 92 ALA A CA 1
ATOM 694 C C . ALA A 1 92 ? -1.700 7.193 -6.243 1.00 92.25 92 ALA A C 1
ATOM 696 O O . ALA A 1 92 ? -0.826 6.427 -5.843 1.00 92.25 92 ALA A O 1
ATOM 697 N N . LEU A 1 93 ? -1.823 7.529 -7.527 1.00 88.81 93 LEU A N 1
ATOM 698 C CA . LEU A 1 93 ? -0.937 7.039 -8.577 1.00 88.81 93 LEU A CA 1
ATOM 699 C C . LEU A 1 93 ? -0.111 8.182 -9.165 1.00 88.81 93 LEU A C 1
ATOM 701 O O . LEU A 1 93 ? -0.640 9.230 -9.537 1.00 88.81 93 LEU A O 1
ATOM 705 N N . LYS A 1 94 ? 1.194 7.945 -9.308 1.00 84.12 94 LYS A N 1
ATOM 706 C CA . LYS A 1 94 ? 2.111 8.803 -10.060 1.00 84.12 94 LYS A CA 1
ATOM 707 C C . LYS A 1 94 ? 2.949 7.954 -11.009 1.00 84.12 94 LYS A C 1
ATOM 709 O O .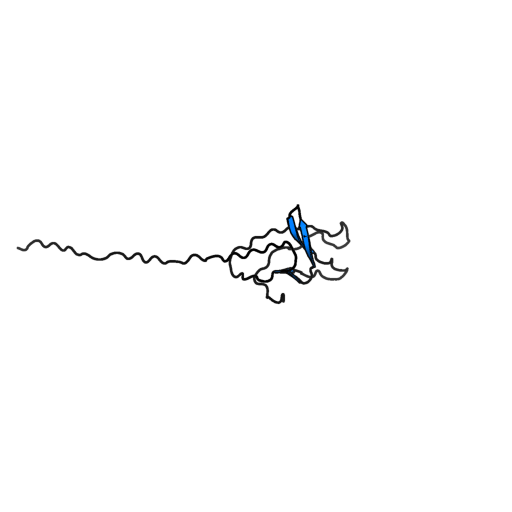 LYS A 1 94 ? 3.702 7.093 -10.570 1.00 84.12 94 LYS A O 1
ATOM 714 N N . ILE A 1 95 ? 2.850 8.223 -12.309 1.00 77.81 95 ILE A N 1
ATOM 715 C CA . ILE A 1 95 ? 3.717 7.593 -13.312 1.00 77.81 95 ILE A CA 1
ATOM 716 C C . ILE A 1 95 ? 5.101 8.244 -13.217 1.00 77.81 95 ILE A C 1
ATOM 718 O O . ILE A 1 95 ? 5.236 9.450 -13.417 1.00 77.81 95 ILE A O 1
ATOM 722 N N . THR A 1 96 ? 6.122 7.450 -12.900 1.00 71.25 96 THR A N 1
ATOM 723 C CA . THR A 1 96 ? 7.521 7.900 -12.768 1.00 71.25 96 THR A CA 1
ATOM 724 C C . THR A 1 96 ? 8.387 7.550 -13.980 1.00 71.25 96 THR A C 1
ATOM 726 O O . THR A 1 96 ? 9.539 7.973 -14.049 1.00 71.25 96 THR A O 1
ATOM 729 N N . ALA A 1 97 ? 7.849 6.801 -14.949 1.00 67.31 97 ALA A N 1
ATOM 730 C CA . ALA A 1 97 ? 8.579 6.399 -16.146 1.00 67.31 97 ALA A CA 1
ATOM 731 C C . ALA A 1 97 ? 8.994 7.620 -17.003 1.00 67.31 97 ALA A C 1
ATOM 733 O O . ALA A 1 97 ? 8.161 8.506 -17.236 1.00 67.31 97 ALA A O 1
ATOM 734 N N . PRO A 1 98 ? 10.243 7.665 -17.518 1.00 61.62 98 PRO A N 1
ATOM 735 C CA . PRO A 1 98 ? 10.718 8.757 -18.361 1.00 61.62 98 PRO A CA 1
ATOM 736 C C . PRO A 1 98 ? 9.867 8.938 -19.618 1.00 61.62 98 PRO A C 1
ATOM 738 O O . PRO A 1 98 ? 9.456 7.978 -20.276 1.00 61.62 98 PRO A O 1
ATOM 741 N N . SER A 1 99 ? 9.636 10.192 -19.997 1.00 54.41 99 SER A N 1
ATOM 742 C CA . SER A 1 99 ? 8.974 10.524 -21.251 1.00 54.41 99 SER A CA 1
ATOM 743 C C . SER A 1 99 ? 9.819 10.099 -22.453 1.00 54.41 99 SER A C 1
ATOM 745 O O . SER A 1 99 ? 10.893 10.653 -22.655 1.00 54.41 99 SER A O 1
ATOM 747 N N . GLY A 1 100 ? 9.313 9.183 -23.286 1.00 54.78 100 GLY A N 1
ATOM 748 C CA . GLY A 1 100 ? 9.900 8.895 -24.603 1.00 54.78 100 GLY A CA 1
ATOM 749 C C . GLY A 1 100 ? 10.811 7.667 -24.695 1.00 54.78 100 GLY A C 1
ATOM 750 O O . GLY A 1 100 ? 11.469 7.507 -25.717 1.00 54.78 100 GLY A O 1
ATOM 751 N N . ALA A 1 101 ? 10.840 6.785 -23.688 1.00 57.72 101 ALA A N 1
ATOM 752 C CA . ALA A 1 101 ? 11.523 5.496 -23.818 1.00 57.72 101 ALA A CA 1
ATOM 753 C C . ALA A 1 101 ? 10.871 4.653 -24.945 1.00 57.72 101 ALA A C 1
ATOM 755 O O . ALA A 1 101 ? 9.670 4.363 -24.860 1.00 57.72 101 ALA A O 1
ATOM 756 N N . PRO A 1 102 ? 11.615 4.268 -26.003 1.00 50.19 102 PRO A N 1
ATOM 757 C CA . PRO A 1 102 ? 11.074 3.484 -27.112 1.00 50.19 102 PRO A CA 1
ATOM 758 C C . PRO A 1 102 ? 10.484 2.162 -26.605 1.00 50.19 102 PRO A C 1
ATOM 760 O O . PRO A 1 102 ? 11.149 1.417 -25.892 1.00 50.19 102 PRO A O 1
ATOM 763 N N . GLY A 1 103 ? 9.222 1.881 -26.941 1.00 55.81 103 GLY A N 1
ATOM 764 C CA . GLY A 1 103 ? 8.520 0.657 -26.526 1.00 55.81 103 GLY A CA 1
ATOM 765 C C . GLY A 1 103 ? 7.848 0.705 -25.145 1.00 55.81 103 GLY A C 1
ATOM 766 O O . GLY A 1 103 ? 7.062 -0.189 -24.835 1.00 55.81 103 GLY A O 1
ATOM 767 N N . MET A 1 104 ? 8.063 1.752 -24.339 1.00 55.97 104 MET A N 1
ATOM 768 C CA . MET A 1 104 ? 7.418 1.883 -23.028 1.00 55.97 104 MET A CA 1
ATOM 769 C C . MET A 1 104 ? 6.044 2.548 -23.179 1.00 55.97 104 MET A C 1
ATOM 771 O O . MET A 1 104 ? 5.927 3.766 -23.338 1.00 55.97 104 MET A O 1
ATOM 775 N N . ARG A 1 105 ? 4.970 1.748 -23.150 1.00 55.16 105 ARG A N 1
ATOM 776 C CA . ARG A 1 105 ? 3.601 2.280 -23.144 1.00 55.16 105 ARG A CA 1
ATOM 777 C C . ARG A 1 105 ? 3.397 3.099 -21.868 1.00 55.16 105 ARG A C 1
ATOM 779 O O . ARG A 1 105 ? 3.507 2.570 -20.769 1.00 55.16 105 ARG A O 1
ATOM 786 N N . ARG A 1 106 ? 3.031 4.377 -22.010 1.00 58.50 106 ARG A N 1
ATOM 787 C CA . ARG A 1 106 ? 2.638 5.272 -20.900 1.00 58.50 106 ARG A CA 1
ATOM 788 C C . ARG A 1 106 ? 1.273 4.925 -20.296 1.00 58.50 106 ARG A C 1
ATOM 790 O O . ARG A 1 106 ? 0.574 5.809 -19.811 1.00 58.50 106 ARG A O 1
ATOM 797 N N . MET A 1 107 ? 0.837 3.679 -20.410 1.00 59.78 107 MET A N 1
ATOM 798 C CA . MET A 1 107 ? -0.450 3.284 -19.872 1.00 59.78 107 MET A CA 1
ATOM 799 C C . MET A 1 107 ? -0.214 2.925 -18.411 1.00 59.78 107 MET A C 1
ATOM 801 O O . MET A 1 107 ? 0.539 1.983 -18.156 1.00 59.78 107 MET A O 1
ATOM 805 N N . PRO A 1 108 ? -0.785 3.676 -17.454 1.00 61.53 108 PRO A N 1
ATOM 806 C CA . PRO A 1 108 ? -0.825 3.184 -16.094 1.00 61.53 108 PRO A CA 1
ATOM 807 C C . PRO A 1 108 ? -1.514 1.820 -16.145 1.00 61.53 108 PRO A C 1
ATOM 809 O O . PRO A 1 108 ? -2.593 1.687 -16.725 1.00 61.53 108 PRO A O 1
ATOM 812 N N . GLY A 1 109 ? -0.838 0.796 -15.630 1.00 72.56 109 GLY A N 1
ATOM 813 C CA . GLY A 1 109 ? -1.461 -0.504 -15.431 1.00 72.56 109 GLY A CA 1
ATOM 814 C C . GLY A 1 109 ? -2.608 -0.405 -14.424 1.00 72.56 109 GLY A C 1
ATOM 815 O O . GLY A 1 109 ? -2.995 0.676 -13.974 1.00 72.56 109 GLY A O 1
ATOM 816 N N . PHE A 1 110 ? -3.142 -1.553 -14.034 1.00 83.38 110 PHE A N 1
ATOM 817 C CA . PHE A 1 110 ? -4.118 -1.604 -12.957 1.00 83.38 110 PHE A CA 1
ATOM 818 C C . PHE A 1 110 ? -3.438 -1.395 -11.597 1.00 83.38 110 PHE A C 1
ATOM 820 O O . PHE A 1 110 ? -2.399 -1.990 -11.317 1.00 83.38 110 PHE A O 1
ATOM 827 N N . ILE A 1 111 ? -4.054 -0.571 -10.749 1.00 88.25 111 ILE A N 1
ATOM 828 C CA . ILE A 1 111 ? -3.752 -0.474 -9.320 1.00 88.25 111 ILE A CA 1
ATOM 829 C C . ILE A 1 111 ? -5.082 -0.549 -8.591 1.00 88.25 111 ILE A C 1
ATOM 831 O O . ILE A 1 111 ? -6.030 0.150 -8.947 1.00 88.25 111 ILE A O 1
ATOM 835 N N . GLY A 1 112 ? -5.140 -1.384 -7.565 1.00 91.94 112 GLY A N 1
ATOM 836 C CA . GLY A 1 112 ? -6.333 -1.556 -6.760 1.00 91.94 112 GLY A CA 1
ATOM 837 C C . GLY A 1 112 ? -6.038 -2.350 -5.501 1.00 91.94 112 GLY A C 1
ATOM 838 O O . GLY A 1 112 ? -4.884 -2.651 -5.194 1.00 91.94 112 GLY A O 1
ATOM 839 N N . ILE A 1 113 ? -7.105 -2.685 -4.787 1.00 94.00 113 ILE A N 1
ATOM 840 C CA . ILE A 1 113 ? -7.056 -3.502 -3.580 1.00 94.00 113 ILE A CA 1
ATOM 841 C C . ILE A 1 113 ? -7.563 -4.895 -3.936 1.00 94.00 113 ILE A C 1
ATOM 843 O O . I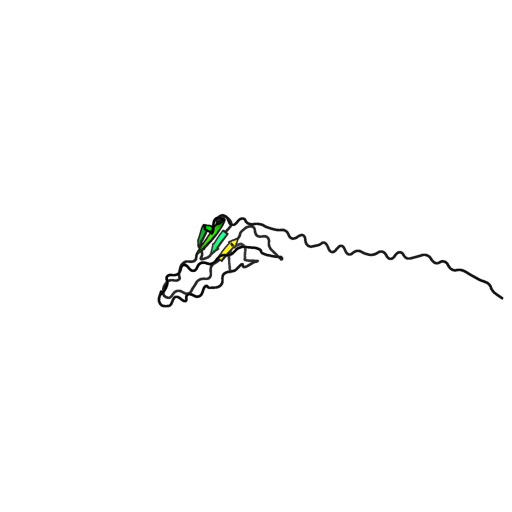LE A 1 113 ? -8.639 -5.042 -4.515 1.00 94.00 113 ILE A O 1
ATOM 847 N N . ALA A 1 114 ? -6.784 -5.911 -3.580 1.00 92.81 114 ALA A N 1
ATOM 848 C CA . ALA A 1 114 ? -7.215 -7.300 -3.590 1.00 92.81 114 ALA A CA 1
ATOM 849 C C . ALA A 1 114 ? -7.486 -7.745 -2.148 1.00 92.81 114 ALA A C 1
ATOM 851 O O . ALA A 1 114 ? -6.794 -7.319 -1.225 1.00 92.81 114 ALA A O 1
ATOM 852 N N . PHE A 1 115 ? -8.482 -8.606 -1.956 1.00 93.19 115 PHE A N 1
ATOM 853 C CA . PHE A 1 115 ? -8.874 -9.129 -0.648 1.00 93.19 115 PHE A CA 1
ATOM 854 C C . PHE A 1 115 ? -8.854 -10.658 -0.652 1.00 93.19 115 PHE A C 1
ATOM 856 O O . PHE A 1 115 ? -8.896 -11.279 -1.714 1.00 93.19 115 PHE A O 1
ATOM 863 N N . ARG A 1 116 ? -8.766 -11.258 0.544 1.00 91.38 116 ARG A N 1
ATOM 864 C CA . ARG A 1 116 ? -8.626 -12.714 0.746 1.00 91.38 116 ARG A CA 1
ATOM 865 C C . ARG A 1 116 ? -7.397 -13.315 0.038 1.00 91.38 116 ARG A C 1
ATOM 867 O O . ARG A 1 116 ? -7.443 -14.430 -0.478 1.00 91.38 116 ARG A O 1
ATOM 874 N N . ALA A 1 117 ? -6.288 -12.572 0.020 1.00 91.50 117 ALA A N 1
ATOM 875 C CA . ALA A 1 117 ? -4.991 -13.098 -0.401 1.00 91.50 117 ALA A CA 1
ATOM 876 C C . ALA A 1 117 ? -4.504 -14.179 0.577 1.00 91.50 117 ALA A C 1
ATOM 878 O O . ALA A 1 117 ? -4.847 -14.157 1.762 1.00 91.50 117 ALA A O 1
ATOM 879 N N . ARG A 1 118 ? -3.689 -15.123 0.095 1.00 90.88 118 ARG A N 1
ATOM 880 C CA . ARG A 1 118 ? -3.109 -16.137 0.979 1.00 90.88 118 ARG A CA 1
ATOM 881 C C . ARG A 1 118 ? -2.151 -15.483 1.988 1.00 90.88 118 ARG A C 1
ATOM 883 O O . ARG A 1 118 ? -1.411 -14.574 1.603 1.00 90.88 118 ARG A O 1
ATOM 890 N N . PRO A 1 119 ? -2.114 -15.945 3.253 1.00 87.12 119 PRO A N 1
ATOM 891 C CA . PRO A 1 119 ? -1.300 -15.321 4.304 1.00 87.12 119 PRO A CA 1
ATOM 892 C C . PRO A 1 119 ? 0.209 -15.339 4.028 1.00 87.12 119 PRO A C 1
ATOM 894 O O . PRO A 1 119 ? 0.949 -14.526 4.572 1.00 87.12 119 PRO A O 1
ATOM 897 N N . ASP A 1 120 ? 0.664 -16.271 3.193 1.00 88.38 120 ASP A N 1
ATOM 898 C CA . ASP A 1 120 ? 2.060 -16.444 2.789 1.00 88.38 120 ASP A CA 1
ATOM 899 C C . ASP A 1 120 ? 2.438 -15.633 1.536 1.00 88.38 120 ASP A C 1
ATOM 901 O O . ASP A 1 120 ? 3.542 -15.779 1.017 1.00 88.38 120 ASP A O 1
ATOM 905 N N . ALA A 1 121 ? 1.525 -14.790 1.038 1.00 86.62 121 ALA A N 1
ATOM 906 C CA . ALA A 1 121 ? 1.671 -14.026 -0.198 1.00 86.62 121 ALA A CA 1
ATOM 907 C C . ALA A 1 121 ? 1.936 -14.894 -1.451 1.00 86.62 121 ALA A C 1
ATOM 909 O O . ALA A 1 121 ? 2.476 -14.406 -2.449 1.00 86.62 121 ALA A O 1
ATOM 910 N N . SER A 1 122 ? 1.545 -16.174 -1.428 1.00 85.50 122 SER A N 1
ATOM 911 C CA . SER A 1 122 ? 1.590 -17.043 -2.607 1.00 85.50 122 SER A CA 1
ATOM 912 C C . SER A 1 122 ? 0.425 -16.773 -3.572 1.00 85.50 122 SER A C 1
ATOM 914 O O . SER A 1 122 ? -0.607 -16.212 -3.193 1.00 85.50 122 SER A O 1
ATOM 916 N N . ARG A 1 123 ? 0.615 -17.163 -4.841 1.00 71.75 123 ARG A N 1
ATOM 917 C CA . ARG A 1 123 ? -0.405 -17.092 -5.901 1.00 71.75 123 ARG A CA 1
ATOM 918 C C . ARG A 1 123 ? -1.301 -18.330 -5.911 1.00 71.75 123 ARG A C 1
ATOM 920 O O . ARG A 1 123 ? -0.801 -19.448 -5.636 1.00 71.75 123 ARG A O 1
#

Foldseek 3Di:
DDDDDDDDDDDDDPPPPPPPPPDPPDPDDDDQQLACPQKDKDQWDWGWDDDPNGIHIDIGHDDDDVPDDDDDIDIDGPPDPDDDDDDDDDDDDDDPDDPPDPPDPPDDDDDDDDPPQDNVNDD

Secondary structure (DSSP, 8-state):
---------------------------------SSSTTEEEESSEEEEEEETTEEEEEEE-PPPPTTPPPPP-EEEETT---SSS-----------SPTT-TT------------S--TT---

Radius of gyration: 29.67 Å; chains: 1; bounding box: 104×38×52 Å

pLDDT: mean 78.47, std 18.3, range [32.56, 97.31]

Sequence (123 aa):
MFLIMQQVSRYALLAILTWAFGLPTANAQTFDLSDATDLVPVNVKATAAEYKGRKAVLITSDAPKLGEAFKDGFALLKGVDFQDGTIEGEIALKITAPSGAPGMRRMPGFIGIAFRARPDASR